Protein AF-A0A381XBN2-F1 (afdb_monomer_lite)

pLDDT: mean 95.62, std 3.62, range [82.62, 98.62]

Sequence (72 aa):
MRVAHVITRLIIGGAQENTVATVLGLQEKLDVDVRLYCGPTTGPEGSLEPLVEKVDGLFQRVPNLIRPIRPL

Foldseek 3Di:
DEEEAEEAAQFPDDCNVVVLVVLVVQVPDPPYHAAYEYEDHDDPRHGPVVSQVVPPPRYDYDDPSHDDPDDD

Radius of gyration: 12.5 Å; chains: 1; bounding box: 30×22×39 Å

Organism: NCBI:txid408172

Secondary structure (DSSP, 8-state):
-EEEEEES--BSSTHHHHHHHHHHHHHT-TT-EEEEEE----STT-BSHHHHTTSTTTEEE-TT----SS--

Structure (mmCIF, N/CA/C/O backbone):
data_AF-A0A381XBN2-F1
#
_entry.id   AF-A0A381XBN2-F1
#
loop_
_atom_site.group_PDB
_atom_site.id
_atom_site.type_symbol
_atom_site.label_atom_id
_atom_site.label_alt_id
_atom_site.label_comp_id
_atom_site.label_asym_id
_atom_site.label_entity_id
_atom_site.label_seq_id
_atom_site.pdbx_PDB_ins_code
_atom_site.Cartn_x
_atom_site.Cartn_y
_atom_site.Cartn_z
_atom_site.occupancy
_atom_site.B_iso_or_equiv
_atom_site.auth_seq_id
_atom_site.auth_comp_id
_atom_site.auth_asym_id
_atom_site.auth_atom_id
_atom_site.pdbx_PDB_model_num
ATOM 1 N N . MET A 1 1 ? -17.117 2.855 8.975 1.00 95.75 1 MET A N 1
ATOM 2 C CA . MET A 1 1 ? -17.251 2.677 7.512 1.00 95.75 1 MET A CA 1
ATOM 3 C C . MET A 1 1 ? -16.119 1.787 7.018 1.00 95.75 1 MET A C 1
ATOM 5 O O . MET A 1 1 ? -15.008 1.956 7.496 1.00 95.75 1 MET A O 1
ATOM 9 N N . ARG A 1 2 ? -16.373 0.852 6.094 1.00 97.50 2 ARG A N 1
ATOM 10 C CA . ARG A 1 2 ? -15.318 0.014 5.492 1.00 97.50 2 ARG A CA 1
ATOM 11 C C . ARG A 1 2 ? -14.973 0.512 4.095 1.00 97.50 2 ARG A C 1
ATOM 13 O O . ARG A 1 2 ? -15.888 0.757 3.312 1.00 97.50 2 ARG A O 1
ATOM 20 N N . VAL A 1 3 ? -13.686 0.641 3.787 1.00 98.12 3 VAL A N 1
ATOM 21 C CA . VAL A 1 3 ? -13.192 1.164 2.506 1.00 98.12 3 VAL A CA 1
ATOM 22 C C . VAL A 1 3 ? -12.155 0.209 1.923 1.00 98.12 3 VAL A C 1
ATOM 24 O O . VAL A 1 3 ? -11.171 -0.130 2.572 1.00 98.12 3 VAL A O 1
ATOM 27 N N . ALA A 1 4 ? -12.354 -0.202 0.673 1.00 98.25 4 ALA A N 1
ATOM 28 C CA . ALA A 1 4 ? -11.364 -0.957 -0.084 1.00 98.25 4 ALA A CA 1
ATOM 29 C C . ALA A 1 4 ? -10.773 -0.062 -1.178 1.00 98.25 4 ALA A C 1
ATOM 31 O O . ALA A 1 4 ? -11.461 0.285 -2.136 1.00 98.25 4 ALA A O 1
ATOM 32 N N . HIS A 1 5 ? -9.499 0.297 -1.046 1.00 98.19 5 HIS A N 1
ATOM 33 C CA . HIS A 1 5 ? -8.727 0.872 -2.141 1.00 98.19 5 HIS A CA 1
ATOM 34 C C . HIS A 1 5 ? -8.132 -0.257 -2.977 1.00 98.19 5 HIS A C 1
ATOM 36 O O . HIS A 1 5 ? -7.526 -1.181 -2.440 1.00 98.19 5 HIS A O 1
ATOM 42 N N . VAL A 1 6 ? -8.303 -0.187 -4.294 1.00 97.81 6 VAL A N 1
ATOM 43 C CA . VAL A 1 6 ? -7.831 -1.213 -5.228 1.00 97.81 6 VAL A CA 1
ATOM 44 C C . VAL A 1 6 ? -6.958 -0.546 -6.279 1.00 97.81 6 VAL A C 1
ATOM 46 O O . VAL A 1 6 ? -7.384 0.413 -6.921 1.00 97.81 6 VAL A O 1
ATOM 49 N N . ILE A 1 7 ? -5.737 -1.045 -6.461 1.00 97.25 7 ILE A N 1
ATOM 50 C CA . ILE A 1 7 ? -4.790 -0.512 -7.442 1.00 97.25 7 ILE A CA 1
ATOM 51 C C . ILE A 1 7 ? -3.998 -1.640 -8.101 1.00 97.25 7 ILE A C 1
ATOM 53 O O . ILE A 1 7 ? -3.637 -2.624 -7.467 1.00 97.25 7 ILE A O 1
ATOM 57 N N . THR A 1 8 ? -3.705 -1.526 -9.395 1.00 96.06 8 THR A N 1
ATOM 58 C CA . THR A 1 8 ? -3.020 -2.608 -10.122 1.00 96.06 8 THR A CA 1
ATOM 59 C C . THR A 1 8 ? -1.511 -2.653 -9.885 1.00 96.06 8 THR A C 1
ATOM 61 O O . THR A 1 8 ? -0.910 -3.689 -10.128 1.00 96.06 8 THR A O 1
ATOM 64 N N . ARG A 1 9 ? -0.884 -1.541 -9.473 1.00 95.62 9 ARG A N 1
ATOM 65 C CA . ARG A 1 9 ? 0.560 -1.419 -9.182 1.00 95.62 9 ARG A CA 1
ATOM 66 C C . ARG A 1 9 ? 0.801 -0.233 -8.247 1.00 95.62 9 ARG A C 1
ATOM 68 O O . ARG A 1 9 ? 0.127 0.782 -8.407 1.00 95.62 9 ARG A O 1
ATOM 75 N N . LEU A 1 10 ? 1.804 -0.311 -7.377 1.00 96.94 10 LEU A N 1
ATOM 76 C CA . LEU A 1 10 ? 2.161 0.747 -6.427 1.00 96.94 10 LEU A CA 1
ATOM 77 C C . LEU A 1 10 ? 3.619 1.210 -6.625 1.00 96.94 10 LEU A C 1
ATOM 79 O O . LEU A 1 10 ? 4.455 1.099 -5.732 1.00 96.94 10 LEU A O 1
ATOM 83 N N . ILE A 1 11 ? 3.924 1.684 -7.836 1.00 96.81 11 ILE A N 1
ATOM 84 C CA . ILE A 1 11 ? 5.239 2.238 -8.214 1.00 96.81 11 ILE A CA 1
ATOM 85 C C . ILE A 1 11 ? 5.453 3.658 -7.669 1.00 96.81 11 ILE A C 1
ATOM 87 O O . ILE A 1 11 ? 4.483 4.327 -7.317 1.00 96.81 11 ILE A O 1
ATOM 91 N N . ILE A 1 12 ? 6.705 4.124 -7.630 1.00 96.88 12 ILE A N 1
ATOM 92 C CA . ILE A 1 12 ? 7.047 5.505 -7.244 1.00 96.88 12 ILE A CA 1
ATOM 93 C C . ILE A 1 12 ? 6.570 6.500 -8.315 1.00 96.88 12 ILE A C 1
ATOM 95 O O . ILE A 1 12 ? 6.734 6.262 -9.514 1.00 96.88 12 ILE A O 1
ATOM 99 N N . GLY A 1 13 ? 6.014 7.629 -7.862 1.00 92.94 13 GLY A N 1
ATOM 100 C CA . GLY A 1 13 ? 5.519 8.721 -8.697 1.00 92.94 13 GLY A CA 1
ATOM 101 C C . GLY A 1 13 ? 4.060 8.580 -9.148 1.00 92.94 13 GLY A C 1
ATOM 102 O O . GLY A 1 13 ? 3.469 7.500 -9.157 1.00 92.94 13 GLY A O 1
ATOM 103 N N . GLY A 1 14 ? 3.469 9.706 -9.557 1.00 91.12 14 GLY A N 1
ATOM 104 C CA . GLY A 1 14 ? 2.132 9.761 -10.153 1.00 91.12 14 GLY A CA 1
ATOM 105 C C . GLY A 1 14 ? 0.983 9.597 -9.150 1.00 91.12 14 GLY A C 1
ATOM 106 O O . GLY A 1 14 ? 1.053 10.022 -8.001 1.00 91.12 14 GLY A O 1
ATOM 107 N N . ALA A 1 15 ? -0.119 8.990 -9.597 1.00 90.88 15 ALA A N 1
ATOM 108 C CA . ALA A 1 15 ? -1.335 8.821 -8.791 1.00 90.88 15 ALA A CA 1
ATOM 109 C C . ALA A 1 15 ? -1.178 7.810 -7.631 1.00 90.88 15 ALA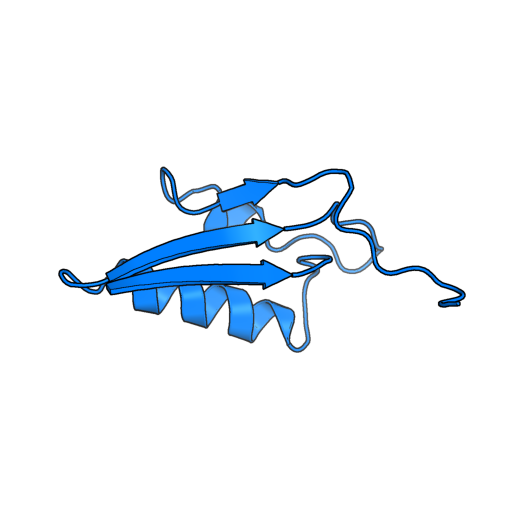 A C 1
ATOM 111 O O . ALA A 1 15 ? -2.012 7.745 -6.723 1.00 90.88 15 ALA A O 1
ATOM 112 N N . GLN A 1 16 ? -0.114 7.014 -7.651 1.00 95.75 16 GLN A N 1
ATOM 113 C CA . GLN A 1 16 ? 0.216 6.007 -6.654 1.00 95.75 16 GLN A CA 1
ATOM 114 C C . GLN A 1 16 ? 0.595 6.662 -5.320 1.00 95.75 16 GLN A C 1
ATOM 116 O O . GLN A 1 16 ? 0.174 6.181 -4.271 1.00 95.75 16 GLN A O 1
ATOM 121 N N . GLU A 1 17 ? 1.292 7.802 -5.352 1.00 97.06 17 GLU A N 1
ATOM 122 C CA . GLU A 1 17 ? 1.641 8.569 -4.148 1.00 97.06 17 GLU A CA 1
ATOM 123 C C . GLU A 1 17 ? 0.387 9.077 -3.432 1.00 97.06 17 GLU A C 1
ATOM 125 O O . GLU A 1 17 ? 0.232 8.882 -2.226 1.00 97.06 17 GLU A O 1
ATOM 130 N N . ASN A 1 18 ? -0.574 9.611 -4.193 1.00 96.88 18 ASN A N 1
ATOM 131 C CA . ASN A 1 18 ? -1.877 10.010 -3.657 1.00 96.88 18 ASN A CA 1
ATOM 132 C C . ASN A 1 18 ? -2.635 8.822 -3.057 1.00 96.88 18 ASN A C 1
ATOM 134 O O . ASN A 1 18 ? -3.314 8.976 -2.043 1.00 96.88 18 ASN A O 1
ATOM 138 N N . THR A 1 19 ? -2.521 7.636 -3.660 1.00 97.50 19 THR A N 1
ATOM 139 C CA 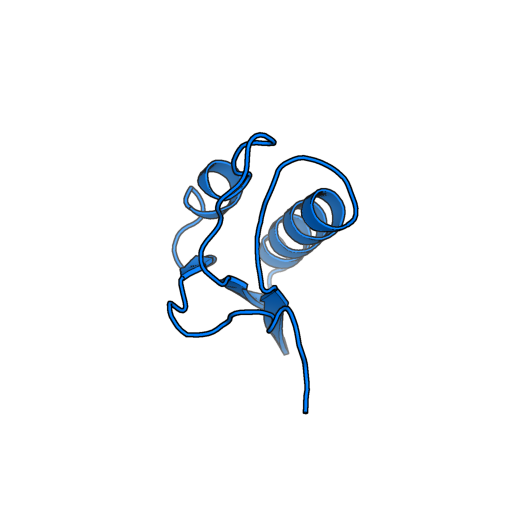. THR A 1 19 ? -3.148 6.418 -3.130 1.00 97.50 19 THR A CA 1
ATOM 140 C C . THR A 1 19 ? -2.568 6.066 -1.764 1.00 97.50 19 THR A C 1
ATOM 142 O O . THR A 1 19 ? -3.337 5.854 -0.829 1.00 97.50 19 THR A O 1
ATOM 145 N N . VAL A 1 20 ? -1.238 6.072 -1.623 1.00 98.06 20 VAL A N 1
ATOM 146 C CA . VAL A 1 20 ? -0.559 5.822 -0.341 1.00 98.06 20 VAL A CA 1
ATOM 147 C C . VAL A 1 20 ? -0.959 6.863 0.704 1.00 98.06 20 VAL A C 1
ATOM 149 O O . VAL A 1 20 ? -1.394 6.491 1.792 1.00 98.06 20 VAL A O 1
ATOM 152 N N . ALA A 1 21 ? -0.896 8.153 0.364 1.00 98.06 21 ALA A N 1
ATOM 153 C CA . ALA A 1 21 ? -1.278 9.230 1.277 1.00 98.06 21 ALA A CA 1
ATOM 154 C C . ALA A 1 21 ? -2.743 9.109 1.732 1.00 98.06 21 ALA A C 1
ATOM 156 O O . ALA A 1 21 ? -3.049 9.300 2.907 1.00 98.06 21 ALA A O 1
ATOM 157 N N . THR A 1 22 ? -3.642 8.730 0.818 1.00 98.12 22 THR A N 1
ATOM 158 C CA . THR A 1 22 ? -5.065 8.545 1.124 1.00 98.12 22 THR A CA 1
ATOM 159 C C . THR A 1 22 ? -5.278 7.398 2.104 1.00 98.12 22 THR A C 1
ATOM 161 O O . THR A 1 22 ? -5.969 7.580 3.102 1.00 98.12 22 THR A O 1
ATOM 164 N N . VAL A 1 23 ? -4.698 6.219 1.855 1.00 98.31 23 VAL A N 1
ATOM 165 C CA . VAL A 1 23 ? -4.945 5.055 2.720 1.00 98.31 23 VAL A CA 1
ATOM 166 C C . VAL A 1 23 ? -4.311 5.216 4.101 1.00 98.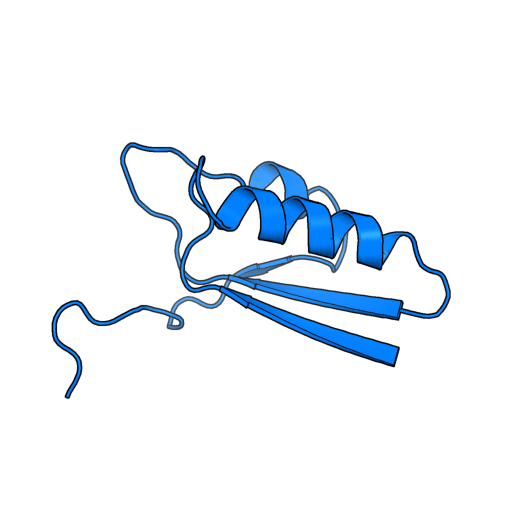31 23 VAL A C 1
ATOM 168 O O . VAL A 1 23 ? -4.926 4.802 5.077 1.00 98.31 23 VAL A O 1
ATOM 171 N N . LEU A 1 24 ? -3.148 5.871 4.200 1.00 98.06 24 LEU A N 1
ATOM 172 C CA . LEU A 1 24 ? -2.523 6.193 5.485 1.00 98.06 24 LEU A CA 1
ATOM 173 C C . LEU A 1 24 ? -3.372 7.200 6.272 1.00 98.06 24 LEU A C 1
ATOM 175 O O . LEU A 1 24 ? -3.716 6.943 7.419 1.00 98.06 24 LEU A O 1
ATOM 179 N N . GLY A 1 25 ? -3.816 8.289 5.637 1.00 98.00 25 GLY A N 1
ATOM 180 C CA . GLY A 1 25 ? -4.677 9.272 6.303 1.00 98.00 25 GLY A CA 1
ATOM 181 C C . GLY A 1 25 ? -6.065 8.728 6.671 1.00 98.00 25 GLY A C 1
ATOM 182 O O . GLY A 1 25 ? -6.664 9.158 7.654 1.00 98.00 25 GLY A O 1
ATOM 183 N N . LEU A 1 26 ? -6.608 7.776 5.903 1.00 97.81 26 LEU A N 1
ATOM 184 C CA . LEU A 1 26 ? -7.852 7.087 6.262 1.00 97.81 26 LEU A CA 1
ATOM 185 C C . LEU A 1 26 ? -7.656 6.108 7.423 1.00 97.81 26 LEU A C 1
ATOM 187 O O . LEU A 1 26 ? -8.575 5.957 8.220 1.00 97.81 26 LEU A O 1
ATOM 191 N N . GLN A 1 27 ? -6.489 5.470 7.527 1.00 97.06 27 GLN A N 1
ATOM 192 C CA . GLN A 1 27 ? -6.183 4.520 8.597 1.00 97.06 27 GLN A CA 1
ATOM 193 C C . GLN A 1 27 ? -6.105 5.192 9.977 1.00 97.06 27 GLN A C 1
ATOM 195 O O . GLN A 1 27 ? -6.400 4.551 10.982 1.00 97.06 27 GLN A O 1
ATOM 200 N N . GLU A 1 28 ? -5.800 6.489 10.034 1.00 96.31 28 GLU A N 1
ATOM 201 C CA . GLU A 1 28 ? -5.797 7.277 11.275 1.00 96.31 28 GLU A CA 1
ATOM 202 C C . GLU A 1 28 ? -7.209 7.614 11.800 1.00 96.31 28 GLU A C 1
ATOM 204 O O . GLU A 1 28 ? -7.362 8.088 12.929 1.00 96.31 28 GLU A O 1
ATOM 209 N N . LYS A 1 29 ? -8.269 7.383 11.012 1.00 97.31 29 LYS A N 1
ATOM 210 C CA . LYS A 1 29 ? -9.645 7.713 11.408 1.00 97.31 29 LYS A CA 1
ATOM 211 C C . LYS A 1 29 ? -10.286 6.572 12.196 1.00 97.31 29 LYS A C 1
ATOM 213 O O . LYS A 1 29 ? -10.491 5.484 11.670 1.00 97.31 29 LYS A O 1
ATOM 218 N N . LEU A 1 30 ? -10.699 6.856 13.434 1.00 94.50 30 LEU A N 1
ATOM 219 C CA . LEU A 1 30 ? -11.294 5.874 14.359 1.00 94.50 30 LEU A CA 1
ATOM 220 C C . LEU A 1 30 ? -12.553 5.173 13.823 1.00 94.50 30 LEU A C 1
ATOM 222 O O . LEU A 1 30 ? -12.868 4.061 14.241 1.00 94.50 30 LEU A O 1
ATOM 226 N N . ASP A 1 31 ? -13.296 5.818 12.927 1.00 96.69 31 ASP A N 1
ATOM 227 C CA . ASP A 1 31 ? -14.538 5.309 12.352 1.00 96.69 31 ASP A CA 1
ATOM 228 C C . ASP A 1 31 ? -14.357 4.702 10.950 1.00 96.69 31 ASP A C 1
ATOM 230 O O . ASP A 1 31 ? -15.350 4.325 10.314 1.00 96.69 31 ASP A O 1
ATOM 234 N N . VAL A 1 32 ? -13.119 4.565 10.461 1.00 97.75 32 VAL A N 1
ATOM 235 C CA . VAL A 1 32 ? -12.801 4.013 9.139 1.00 97.75 32 VAL A CA 1
ATOM 236 C C . VAL A 1 32 ? -11.919 2.772 9.257 1.00 97.75 32 VAL A C 1
ATOM 238 O O . VAL A 1 32 ? -10.856 2.782 9.857 1.00 97.75 32 VAL A O 1
ATOM 241 N N . ASP A 1 33 ? -12.357 1.699 8.609 1.00 97.62 33 ASP A N 1
ATOM 242 C CA . ASP A 1 33 ? -11.592 0.470 8.409 1.00 97.62 33 ASP A CA 1
ATOM 243 C C . ASP A 1 33 ? -11.209 0.402 6.925 1.00 97.62 33 ASP A C 1
ATOM 245 O O . ASP A 1 33 ? -12.051 0.118 6.064 1.00 97.62 33 ASP A O 1
ATOM 249 N N . VAL A 1 34 ? -9.969 0.784 6.616 1.00 98.38 34 VAL A N 1
ATOM 250 C CA . VAL A 1 34 ? -9.449 0.874 5.247 1.00 98.38 34 VAL A CA 1
ATOM 251 C C . VAL A 1 34 ? -8.465 -0.255 4.959 1.00 98.38 34 VAL A C 1
ATOM 253 O O . VAL A 1 34 ? -7.599 -0.575 5.768 1.00 98.38 34 VAL A O 1
ATOM 256 N N . ARG A 1 35 ? -8.572 -0.833 3.760 1.00 98.44 35 ARG A N 1
ATOM 257 C CA . ARG A 1 35 ? -7.602 -1.786 3.212 1.00 98.44 35 ARG A CA 1
ATOM 258 C C . ARG A 1 35 ? -7.187 -1.409 1.801 1.00 98.44 35 ARG A C 1
ATOM 260 O O . ARG A 1 35 ? -8.013 -0.966 1.005 1.00 98.44 35 ARG A O 1
ATOM 267 N N . LEU A 1 36 ? -5.918 -1.637 1.486 1.00 98.62 36 LEU A N 1
ATOM 268 C CA . LEU A 1 36 ? -5.324 -1.471 0.168 1.00 98.62 36 LEU A CA 1
ATOM 269 C C . LEU A 1 36 ? -5.039 -2.841 -0.452 1.00 98.62 36 LEU A C 1
ATOM 271 O O . LEU A 1 36 ? -4.192 -3.592 0.029 1.00 98.62 36 LEU A O 1
ATOM 275 N N . TYR A 1 37 ? -5.715 -3.133 -1.559 1.00 98.44 37 TYR A N 1
ATOM 276 C CA . TYR A 1 37 ? -5.475 -4.302 -2.395 1.00 98.44 37 TYR A CA 1
ATOM 277 C C . TYR A 1 37 ? -4.648 -3.893 -3.609 1.00 98.44 37 TYR A C 1
ATOM 279 O O . TYR A 1 37 ? -5.106 -3.110 -4.446 1.00 98.44 37 TYR A O 1
ATOM 287 N N . CYS A 1 38 ? -3.431 -4.421 -3.706 1.00 98.06 38 CYS A N 1
ATOM 288 C CA . CYS A 1 38 ? -2.494 -4.061 -4.762 1.00 98.06 38 CYS A CA 1
ATOM 289 C C . CYS A 1 38 ? -2.139 -5.252 -5.648 1.00 98.06 38 CYS A C 1
ATOM 291 O O . CYS A 1 38 ? -1.852 -6.342 -5.153 1.00 98.06 38 CYS A O 1
ATOM 293 N N . GLY A 1 39 ? -2.105 -5.038 -6.960 1.00 97.69 39 GLY A N 1
ATOM 294 C CA . GLY A 1 39 ? -1.494 -5.977 -7.895 1.00 97.69 39 GLY A CA 1
ATOM 295 C C . GLY A 1 39 ? 0.031 -6.072 -7.741 1.00 97.69 39 GLY A C 1
ATOM 296 O O . GLY A 1 39 ? 0.631 -5.373 -6.920 1.00 97.69 39 GLY A O 1
ATOM 297 N N . PRO A 1 40 ? 0.697 -6.943 -8.512 1.00 95.94 40 PRO A N 1
ATOM 298 C CA . PRO A 1 40 ? 2.154 -7.031 -8.517 1.00 95.94 40 PRO A CA 1
ATOM 299 C C . PRO A 1 40 ? 2.802 -5.710 -8.957 1.00 95.94 40 PRO A C 1
ATOM 301 O O . PRO A 1 40 ? 2.495 -5.190 -10.029 1.00 95.94 40 PRO A O 1
ATOM 304 N N . THR A 1 41 ? 3.740 -5.188 -8.167 1.00 94.00 41 THR A N 1
ATOM 305 C CA . THR A 1 41 ? 4.493 -3.975 -8.515 1.00 94.00 41 THR A CA 1
ATOM 306 C C . THR A 1 41 ? 5.816 -4.359 -9.168 1.00 94.00 41 THR A C 1
ATOM 308 O O . THR A 1 41 ? 6.674 -4.977 -8.547 1.00 94.00 41 THR A O 1
ATOM 311 N N . THR A 1 42 ? 5.973 -3.988 -10.438 1.00 87.31 42 THR A N 1
ATOM 312 C CA . THR A 1 42 ? 7.197 -4.174 -11.228 1.00 87.31 42 THR A CA 1
ATOM 313 C C . THR A 1 42 ? 7.450 -2.924 -12.064 1.00 87.31 42 THR A C 1
ATOM 315 O O . THR A 1 42 ? 6.499 -2.369 -12.629 1.00 87.31 42 THR A O 1
ATOM 318 N N . GLY A 1 43 ? 8.711 -2.532 -12.210 1.00 84.75 43 GLY A N 1
ATOM 319 C CA . GLY A 1 43 ? 9.110 -1.404 -13.048 1.00 84.75 43 GLY A CA 1
ATOM 320 C C . GLY A 1 43 ? 10.408 -0.757 -12.561 1.00 84.75 43 GLY A C 1
ATOM 321 O O . GLY A 1 43 ? 10.805 -0.990 -11.416 1.00 84.75 43 GLY A O 1
ATOM 322 N N . PRO A 1 44 ? 11.087 0.024 -13.419 1.00 93.25 44 PRO A N 1
ATOM 323 C CA . PRO A 1 44 ? 12.305 0.746 -13.050 1.00 93.25 44 PRO A CA 1
ATOM 324 C C . PRO A 1 44 ? 12.064 1.858 -12.019 1.00 93.25 44 PRO A C 1
ATOM 326 O O . PRO A 1 44 ? 13.015 2.321 -11.401 1.00 93.25 44 PRO A O 1
ATOM 329 N N . GLU A 1 45 ? 10.816 2.287 -11.825 1.00 95.88 45 GLU A N 1
ATOM 330 C CA . GLU A 1 45 ? 10.458 3.377 -10.918 1.00 95.88 45 GLU A CA 1
ATOM 331 C C . GLU A 1 45 ? 10.627 2.995 -9.439 1.00 95.88 45 GLU A C 1
ATOM 333 O O . GLU A 1 45 ? 10.768 3.873 -8.598 1.00 95.88 45 GLU A O 1
ATOM 338 N N . GLY A 1 46 ? 10.637 1.702 -9.101 1.00 95.75 46 GLY A N 1
ATOM 339 C CA . GLY A 1 46 ? 10.657 1.219 -7.715 1.00 95.75 46 GLY A CA 1
ATOM 340 C C . GLY A 1 46 ? 9.256 0.979 -7.142 1.00 95.75 46 GLY A C 1
ATOM 341 O O . GLY A 1 46 ? 8.268 0.978 -7.874 1.00 95.75 46 GLY A O 1
ATOM 342 N N . SER A 1 47 ? 9.166 0.737 -5.829 1.00 97.00 47 SER A N 1
ATOM 343 C CA . SER A 1 47 ? 7.919 0.372 -5.135 1.00 97.00 47 SER A CA 1
ATOM 344 C C . SER A 1 47 ? 7.663 1.261 -3.919 1.00 97.00 47 SER A C 1
ATOM 346 O O . SER A 1 47 ? 8.573 1.515 -3.130 1.00 97.00 47 SER A O 1
ATOM 348 N N . LEU A 1 48 ? 6.410 1.688 -3.746 1.00 97.44 48 LEU A N 1
ATOM 349 C CA . LEU A 1 48 ? 5.917 2.372 -2.546 1.00 97.44 48 LEU A CA 1
ATOM 350 C C . LEU A 1 48 ? 5.294 1.402 -1.525 1.00 97.44 48 LEU A C 1
ATOM 352 O O . LEU A 1 48 ? 4.866 1.828 -0.455 1.00 97.44 48 LEU A O 1
ATOM 356 N N . GLU A 1 49 ? 5.237 0.101 -1.817 1.00 97.50 49 GLU A N 1
ATOM 357 C CA . GLU A 1 49 ? 4.666 -0.903 -0.904 1.00 97.50 49 GLU A CA 1
ATOM 358 C C . GLU A 1 49 ? 5.325 -0.929 0.478 1.00 97.50 49 GLU A C 1
ATOM 360 O O . GLU A 1 49 ? 4.579 -1.023 1.453 1.00 97.50 49 GLU A O 1
ATOM 365 N N . PRO A 1 50 ? 6.652 -0.717 0.627 1.00 97.25 50 PRO A N 1
ATOM 366 C CA . PRO A 1 50 ? 7.269 -0.653 1.950 1.00 97.25 50 PRO A CA 1
ATOM 367 C C . PRO A 1 50 ? 6.703 0.444 2.866 1.00 97.25 50 PRO A C 1
ATOM 369 O O . PRO A 1 50 ? 6.960 0.420 4.067 1.00 97.25 50 PRO A O 1
ATOM 372 N N . LEU A 1 51 ? 5.979 1.438 2.333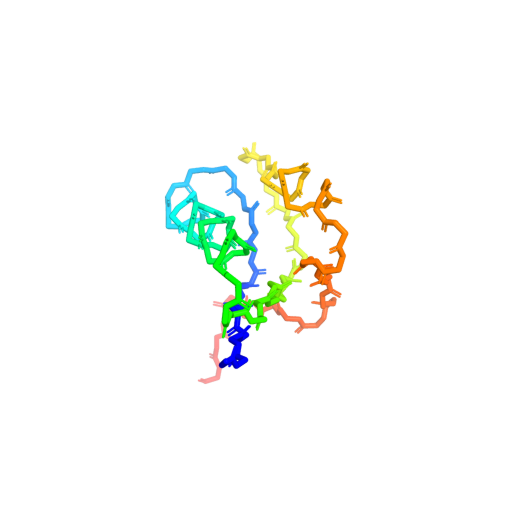 1.00 96.88 51 LEU A N 1
ATOM 373 C CA . LEU A 1 51 ? 5.319 2.470 3.138 1.00 96.88 51 LEU A CA 1
ATOM 374 C C . LEU A 1 51 ? 4.023 1.962 3.778 1.00 96.88 51 LEU A C 1
ATOM 376 O O . LEU A 1 51 ? 3.713 2.344 4.901 1.00 96.88 51 LEU A O 1
ATOM 380 N N . VAL A 1 52 ? 3.285 1.098 3.080 1.00 97.69 52 VAL A N 1
ATOM 381 C CA . VAL A 1 52 ? 1.988 0.564 3.527 1.00 97.69 52 VAL A CA 1
ATOM 382 C C . VAL A 1 52 ? 2.115 -0.803 4.201 1.00 97.69 52 VAL A C 1
ATOM 384 O O . VAL A 1 52 ? 1.307 -1.121 5.064 1.00 97.69 52 VAL A O 1
ATOM 387 N N . GLU A 1 53 ? 3.151 -1.585 3.881 1.00 96.81 53 GLU A N 1
ATOM 388 C CA . GLU A 1 53 ? 3.468 -2.865 4.539 1.00 96.81 53 GLU A CA 1
ATOM 389 C C . GLU A 1 53 ? 3.870 -2.697 6.011 1.00 96.81 53 GLU A C 1
ATOM 391 O O . GLU A 1 53 ? 3.744 -3.632 6.794 1.00 96.81 53 GLU A O 1
ATOM 396 N N . LYS A 1 54 ? 4.323 -1.501 6.407 1.00 95.06 54 LYS A N 1
ATOM 397 C CA . LYS A 1 54 ? 4.640 -1.164 7.805 1.00 95.06 54 LYS A CA 1
ATOM 398 C C . LYS A 1 54 ? 3.403 -1.005 8.689 1.00 95.06 54 LYS A C 1
ATOM 400 O O . LYS A 1 54 ? 3.550 -0.888 9.902 1.00 95.06 54 LYS A O 1
ATOM 405 N N . VAL A 1 55 ? 2.216 -0.934 8.090 1.00 96.25 55 VAL A N 1
ATOM 406 C CA . VAL A 1 55 ? 0.955 -0.745 8.804 1.00 96.25 55 VAL A CA 1
ATOM 407 C C . VAL A 1 55 ? 0.200 -2.067 8.817 1.00 96.25 55 VAL A C 1
ATOM 409 O O . VAL A 1 55 ? -0.281 -2.542 7.783 1.00 96.25 55 VAL A O 1
ATOM 412 N N . ASP A 1 56 ? 0.090 -2.656 10.005 1.00 95.38 56 ASP A N 1
ATOM 413 C CA . ASP A 1 56 ? -0.535 -3.961 10.188 1.00 95.38 56 ASP A CA 1
ATOM 414 C C . ASP A 1 56 ? -1.973 -3.982 9.660 1.00 95.38 56 ASP A C 1
ATOM 416 O O . ASP A 1 56 ? -2.815 -3.149 9.996 1.00 95.38 56 ASP A O 1
ATOM 420 N N . GLY A 1 57 ? -2.265 -4.969 8.811 1.00 94.25 57 GLY A N 1
ATOM 421 C CA . GLY A 1 57 ? -3.606 -5.206 8.279 1.00 94.25 57 GLY A CA 1
ATOM 422 C C . GLY A 1 57 ? -4.081 -4.231 7.195 1.00 94.25 57 GLY A C 1
ATOM 423 O O . GLY A 1 57 ? -5.179 -4.450 6.671 1.00 94.25 57 GLY A O 1
ATOM 424 N N . LEU A 1 58 ? -3.278 -3.221 6.828 1.00 98.12 58 LEU A N 1
ATOM 425 C CA . LEU A 1 58 ? -3.616 -2.240 5.793 1.00 98.12 58 LEU A CA 1
ATOM 426 C C . LEU A 1 58 ? -3.436 -2.800 4.379 1.00 98.12 58 LEU A C 1
ATOM 428 O O . LEU A 1 58 ? -4.278 -2.566 3.515 1.00 98.12 58 LEU A O 1
ATOM 432 N N . PHE A 1 59 ? -2.342 -3.516 4.124 1.00 98.38 59 PHE A N 1
ATOM 433 C CA . PHE A 1 59 ? -1.924 -3.892 2.774 1.00 98.38 59 PHE A CA 1
ATOM 434 C C . PHE A 1 59 ? -2.127 -5.381 2.477 1.00 98.38 59 PHE A C 1
ATOM 436 O O . PHE A 1 59 ? -1.741 -6.246 3.260 1.00 98.38 59 PHE A O 1
ATOM 443 N N . GLN A 1 60 ? -2.682 -5.680 1.301 1.00 98.12 60 GLN A N 1
ATOM 444 C CA . GLN A 1 60 ? -2.796 -7.031 0.763 1.00 98.12 60 GLN A CA 1
ATOM 445 C C . GLN A 1 60 ? -2.396 -7.045 -0.712 1.00 98.12 60 GLN A C 1
ATOM 447 O O . GLN A 1 60 ? -3.004 -6.381 -1.555 1.00 98.12 60 GLN A O 1
ATOM 452 N N . ARG A 1 61 ? -1.424 -7.890 -1.057 1.00 97.19 61 ARG A N 1
ATOM 453 C CA . ARG A 1 61 ? -1.087 -8.154 -2.455 1.00 97.19 61 ARG A CA 1
ATOM 454 C C . ARG A 1 61 ? -2.049 -9.173 -3.072 1.00 97.19 61 ARG A C 1
ATOM 456 O O . ARG A 1 61 ? -2.354 -10.201 -2.464 1.00 97.19 61 ARG A O 1
ATOM 463 N N . VAL A 1 62 ? -2.507 -8.893 -4.291 1.00 98.12 62 VAL A N 1
ATOM 464 C CA . VAL A 1 62 ? -3.431 -9.711 -5.088 1.00 98.12 62 VAL A CA 1
ATOM 465 C C . VAL A 1 62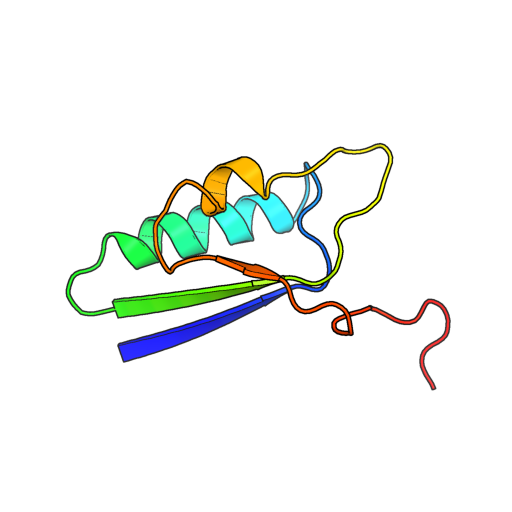 ? -2.747 -10.067 -6.416 1.00 98.12 62 VAL A C 1
ATOM 467 O O . VAL A 1 62 ? -2.750 -9.250 -7.336 1.00 98.12 62 VAL A O 1
ATOM 470 N N . PRO A 1 63 ? -2.160 -11.272 -6.559 1.00 96.06 63 PRO A N 1
ATOM 471 C CA . PRO A 1 63 ? -1.318 -11.619 -7.713 1.00 96.06 63 PRO A CA 1
ATOM 472 C C . PRO A 1 63 ? -1.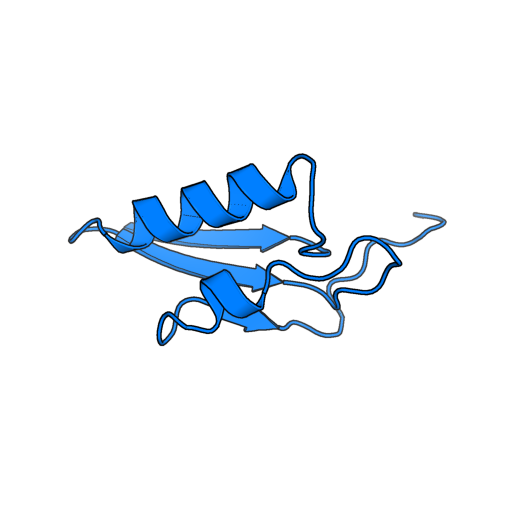993 -11.457 -9.082 1.00 96.06 63 PRO A C 1
ATOM 474 O O . PRO A 1 63 ? -1.342 -11.075 -10.049 1.00 96.06 63 PRO A O 1
ATOM 477 N N . ASN A 1 64 ? -3.305 -11.695 -9.152 1.00 95.69 64 ASN A N 1
ATOM 478 C CA . ASN A 1 64 ? -4.076 -11.646 -10.396 1.00 95.69 64 ASN A CA 1
ATOM 479 C C . ASN A 1 64 ? -4.679 -10.259 -10.699 1.00 95.69 64 ASN A C 1
ATOM 481 O O . ASN A 1 64 ? -5.374 -10.105 -11.701 1.00 95.69 64 ASN A O 1
ATOM 485 N N . LEU A 1 65 ? -4.435 -9.241 -9.860 1.00 96.75 65 LEU A N 1
ATOM 486 C CA . LEU A 1 65 ? -4.906 -7.869 -10.082 1.00 96.75 65 LEU A CA 1
ATOM 487 C C . LEU A 1 65 ? -3.966 -7.131 -11.047 1.00 96.75 65 LEU A C 1
ATOM 489 O O . LEU A 1 65 ? -3.222 -6.229 -10.673 1.00 96.75 65 LEU A O 1
ATOM 493 N N . ILE A 1 66 ? -3.979 -7.544 -12.308 1.00 94.00 66 ILE A N 1
ATOM 494 C CA . ILE A 1 66 ? -3.113 -7.004 -13.359 1.00 94.00 66 ILE A CA 1
ATOM 495 C C . ILE A 1 66 ? -3.919 -6.187 -14.367 1.00 94.00 66 ILE A C 1
ATOM 497 O O . ILE A 1 66 ? -5.055 -6.525 -14.692 1.00 94.00 66 ILE A O 1
ATOM 501 N N . ARG A 1 67 ? -3.321 -5.112 -14.895 1.00 90.50 67 ARG A N 1
ATOM 502 C CA . ARG A 1 67 ? -3.891 -4.364 -16.024 1.00 90.50 67 ARG A CA 1
ATOM 503 C C . ARG A 1 67 ? -3.413 -4.996 -17.338 1.00 90.50 67 ARG A C 1
ATOM 505 O O . ARG A 1 67 ? -2.209 -4.930 -17.600 1.00 90.50 67 ARG A O 1
ATOM 512 N N . PRO A 1 68 ? -4.299 -5.557 -18.180 1.00 88.12 68 PRO A N 1
ATOM 513 C CA . PRO A 1 68 ? -3.901 -6.101 -19.473 1.00 88.12 68 PRO A CA 1
ATOM 514 C C . PRO A 1 68 ? -3.298 -5.012 -20.362 1.00 88.12 68 PRO A C 1
ATOM 516 O O . PRO A 1 68 ? -3.806 -3.893 -20.414 1.00 88.12 68 PRO A O 1
ATOM 519 N N . ILE A 1 69 ? -2.231 -5.342 -21.093 1.00 86.88 69 ILE A N 1
ATOM 520 C CA . ILE A 1 69 ? -1.655 -4.436 -22.104 1.00 86.88 69 ILE A CA 1
ATOM 521 C C . ILE A 1 69 ? -2.640 -4.251 -23.267 1.00 86.88 69 ILE A C 1
ATOM 523 O O . ILE A 1 69 ? -2.738 -3.169 -23.838 1.00 86.88 69 ILE A O 1
ATOM 527 N N . ARG A 1 70 ? -3.375 -5.317 -23.602 1.00 92.00 70 ARG A N 1
ATOM 528 C CA . ARG A 1 70 ? -4.411 -5.349 -24.636 1.00 92.00 70 ARG A CA 1
ATOM 529 C C . ARG A 1 70 ? -5.729 -5.771 -23.980 1.00 92.00 70 ARG A C 1
ATOM 531 O O . ARG A 1 70 ? -5.938 -6.974 -23.822 1.00 92.00 70 ARG A O 1
ATOM 538 N N . PRO A 1 71 ? -6.543 -4.821 -23.490 1.00 82.62 71 PRO A N 1
ATOM 539 C CA . PRO A 1 71 ? -7.886 -5.138 -23.015 1.00 82.62 71 PRO A CA 1
ATOM 540 C C . PRO A 1 71 ? -8.738 -5.683 -24.175 1.00 82.62 71 PRO A C 1
ATOM 542 O O . PRO A 1 71 ? -8.455 -5.370 -25.333 1.00 82.62 71 PRO A O 1
ATOM 545 N N . LEU A 1 72 ? -9.718 -6.531 -23.848 1.00 83.06 72 LEU A N 1
ATOM 546 C CA . LEU A 1 72 ? -10.720 -7.030 -24.799 1.00 83.06 72 LEU A CA 1
ATOM 547 C C . LEU A 1 72 ? -11.623 -5.898 -25.298 1.00 83.06 72 LEU A C 1
ATOM 549 O O . LEU A 1 72 ? -11.896 -4.979 -24.490 1.00 83.06 72 LEU A O 1
#